Protein AF-A0A1G9J8Z7-F1 (afdb_monomer_lite)

Secondary structure (DSSP, 8-state):
-HHHHHHHHHHHHHHHHHHHHHHHHHHHHHTHHHHHHHHHHHHHHHHHHHHHHHS-TTT-HHHHHHHHHHHHHHHHHHHS---HHHHHHHHHHHHHHHHHHHTT-

InterPro domains:
  IPR000595 Cyclic nucleotide-binding domain [PS50042] (14-58)

Structure (mmCIF, N/CA/C/O backbone):
data_AF-A0A1G9J8Z7-F1
#
_entry.id   AF-A0A1G9J8Z7-F1
#
loop_
_atom_site.group_PDB
_atom_site.id
_atom_site.type_symbol
_atom_site.label_atom_id
_atom_site.label_alt_id
_atom_site.label_comp_id
_atom_site.label_asym_id
_atom_site.label_entity_id
_atom_site.label_seq_id
_atom_site.pdbx_PDB_ins_code
_atom_site.Cartn_x
_atom_site.Cartn_y
_atom_site.Cartn_z
_atom_site.occupancy
_atom_site.B_iso_or_equiv
_atom_site.auth_seq_id
_atom_site.auth_comp_id
_atom_site.auth_asym_id
_atom_site.auth_atom_id
_atom_site.pdbx_PDB_model_num
ATOM 1 N N . MET A 1 1 ? 33.738 12.717 -45.510 1.00 67.31 1 MET A N 1
ATOM 2 C CA . MET A 1 1 ? 33.813 12.103 -44.166 1.00 67.31 1 MET A CA 1
ATOM 3 C C . MET A 1 1 ? 32.684 12.571 -43.251 1.00 67.31 1 MET A C 1
ATOM 5 O O . MET A 1 1 ? 31.938 11.727 -42.786 1.00 67.31 1 MET A O 1
ATOM 9 N N . THR A 1 2 ? 32.467 13.876 -43.054 1.00 81.31 2 THR A N 1
ATOM 10 C CA . THR A 1 2 ? 31.444 14.420 -42.127 1.00 81.31 2 THR A CA 1
ATOM 11 C C . THR A 1 2 ? 30.009 13.951 -42.406 1.00 81.31 2 THR A C 1
ATOM 13 O O . THR A 1 2 ? 29.321 13.521 -41.490 1.00 81.31 2 THR A O 1
ATOM 16 N N . VAL A 1 3 ? 29.569 13.946 -43.671 1.00 85.12 3 VAL A N 1
ATOM 17 C CA . VAL A 1 3 ? 28.214 13.486 -44.053 1.00 85.12 3 VAL A CA 1
ATOM 18 C C . VAL A 1 3 ? 28.006 11.995 -43.762 1.00 85.12 3 VAL A C 1
ATOM 20 O O . VAL A 1 3 ? 26.937 11.598 -43.312 1.00 85.12 3 VAL A O 1
ATOM 23 N N . LEU A 1 4 ? 29.043 11.172 -43.942 1.00 89.25 4 LEU A N 1
ATOM 24 C CA . LEU A 1 4 ? 28.988 9.741 -43.633 1.00 89.25 4 LEU A CA 1
ATOM 25 C C . LEU A 1 4 ? 28.816 9.506 -42.125 1.00 89.25 4 LEU A C 1
ATOM 27 O O . LEU A 1 4 ? 27.997 8.684 -41.728 1.00 89.25 4 LEU A O 1
ATOM 31 N N . TYR A 1 5 ? 29.528 10.270 -41.290 1.00 90.81 5 TYR A N 1
ATOM 32 C CA . TYR A 1 5 ? 29.352 10.214 -39.837 1.00 90.81 5 TYR A CA 1
ATOM 33 C C . TYR A 1 5 ? 27.949 10.643 -39.406 1.00 90.81 5 TYR A C 1
ATOM 35 O O . TYR A 1 5 ? 27.380 10.016 -38.521 1.00 90.81 5 TYR A O 1
ATOM 43 N N . ILE A 1 6 ? 27.359 11.652 -40.054 1.00 90.62 6 ILE A N 1
ATOM 44 C CA . ILE A 1 6 ? 25.978 12.072 -39.772 1.00 90.62 6 ILE A CA 1
ATOM 45 C C . ILE A 1 6 ? 24.994 10.933 -40.077 1.00 90.62 6 ILE A C 1
ATOM 47 O O . ILE A 1 6 ? 24.128 10.640 -39.256 1.00 90.62 6 ILE A O 1
ATOM 51 N N . ILE A 1 7 ? 25.156 10.251 -41.216 1.00 91.44 7 ILE A N 1
ATOM 52 C CA . ILE A 1 7 ? 24.291 9.129 -41.611 1.00 91.44 7 ILE A CA 1
ATOM 53 C C . ILE A 1 7 ? 24.441 7.951 -40.638 1.00 91.44 7 ILE A C 1
ATOM 55 O O . ILE A 1 7 ? 23.441 7.411 -40.171 1.00 91.44 7 ILE A O 1
ATOM 59 N N . ILE A 1 8 ? 25.674 7.574 -40.286 1.00 92.38 8 ILE A N 1
ATOM 60 C CA . ILE A 1 8 ? 25.930 6.466 -39.353 1.00 92.38 8 ILE A CA 1
ATOM 61 C C . ILE A 1 8 ? 25.386 6.793 -37.957 1.00 92.38 8 ILE A C 1
ATOM 63 O O . ILE A 1 8 ? 24.709 5.958 -37.358 1.00 92.38 8 ILE A O 1
ATOM 67 N N . SER A 1 9 ? 25.606 8.011 -37.458 1.00 90.94 9 SER A N 1
ATOM 68 C CA . SER A 1 9 ? 25.058 8.456 -36.173 1.00 90.94 9 SER A CA 1
ATOM 69 C C . SER A 1 9 ? 23.531 8.448 -36.167 1.00 90.94 9 SER A C 1
ATOM 71 O O . SER A 1 9 ? 22.939 8.009 -35.187 1.00 90.94 9 SER A O 1
ATOM 73 N N . ALA A 1 10 ? 22.880 8.861 -37.259 1.00 91.56 10 ALA A N 1
ATOM 74 C CA . ALA A 1 10 ? 21.424 8.801 -37.376 1.00 91.56 10 ALA A CA 1
ATOM 75 C C . ALA A 1 10 ? 20.897 7.355 -37.335 1.00 91.56 10 ALA A C 1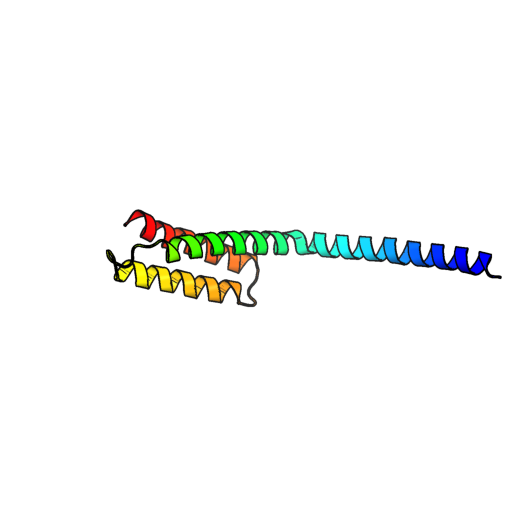
ATOM 77 O O . ALA A 1 10 ? 19.897 7.084 -36.672 1.00 91.56 10 ALA A O 1
ATOM 78 N N . ILE A 1 11 ? 21.591 6.415 -37.988 1.00 91.38 11 ILE A N 1
ATOM 79 C CA . ILE A 1 11 ? 21.236 4.987 -37.968 1.00 91.38 11 ILE A CA 1
ATOM 80 C C . ILE A 1 11 ? 21.397 4.405 -36.558 1.00 91.38 11 ILE A C 1
ATOM 82 O O . ILE A 1 11 ? 20.504 3.713 -36.070 1.00 91.38 11 ILE A O 1
ATOM 86 N N . LEU A 1 12 ? 22.505 4.704 -35.876 1.00 88.75 12 LEU A N 1
ATOM 87 C CA . LEU A 1 12 ? 22.730 4.243 -34.504 1.00 88.75 12 LEU A CA 1
ATOM 88 C C . LEU A 1 12 ? 21.689 4.824 -33.541 1.00 88.75 12 LEU A C 1
ATOM 90 O O . LEU A 1 12 ? 21.108 4.089 -32.745 1.00 88.75 12 LEU A O 1
ATOM 94 N N . PHE A 1 13 ? 21.395 6.117 -33.660 1.00 89.44 13 PHE A N 1
ATOM 95 C CA . PHE A 1 13 ? 20.388 6.788 -32.843 1.00 89.44 13 PHE A CA 1
ATOM 96 C C . PHE A 1 13 ? 18.988 6.200 -33.060 1.00 89.44 13 PHE A C 1
ATOM 98 O O . PHE A 1 13 ? 18.263 5.959 -32.096 1.00 89.44 13 PHE A O 1
ATOM 105 N N . TYR A 1 14 ? 18.636 5.875 -34.309 1.00 89.81 14 TYR A N 1
ATOM 106 C CA . TYR A 1 14 ? 17.394 5.175 -34.631 1.00 89.81 14 TYR A CA 1
ATOM 107 C C . TYR A 1 14 ? 17.285 3.833 -33.905 1.00 89.81 14 TYR A C 1
ATOM 109 O O . TYR A 1 14 ? 16.238 3.527 -33.337 1.00 89.81 14 TYR A O 1
ATOM 117 N N . PHE A 1 15 ? 18.356 3.040 -33.889 1.00 87.81 15 PHE A N 1
ATOM 118 C CA . PHE A 1 15 ? 18.347 1.751 -33.206 1.00 87.81 15 PHE A CA 1
ATOM 119 C C . PHE A 1 15 ? 18.257 1.889 -31.687 1.00 87.81 15 PHE A C 1
ATOM 121 O O . PHE A 1 15 ? 17.488 1.155 -31.071 1.00 87.81 15 PHE A O 1
ATOM 128 N N . VAL A 1 16 ? 18.969 2.852 -31.095 1.00 87.00 16 VAL A N 1
ATOM 129 C CA . VAL A 1 16 ? 18.890 3.136 -29.653 1.00 87.00 16 VAL A CA 1
ATOM 130 C C . VAL A 1 16 ? 17.473 3.539 -29.255 1.00 87.00 16 VAL A C 1
ATOM 132 O O . VAL A 1 16 ? 16.923 2.971 -28.318 1.00 87.00 16 VAL A O 1
ATOM 135 N N . ILE A 1 17 ? 16.845 4.458 -29.994 1.00 85.00 17 ILE A N 1
ATOM 136 C CA . ILE A 1 17 ? 15.458 4.863 -29.732 1.00 85.00 17 ILE A CA 1
ATOM 137 C C . ILE A 1 17 ? 14.509 3.683 -29.933 1.00 85.00 17 ILE A C 1
ATOM 139 O O . ILE A 1 17 ? 13.672 3.409 -29.079 1.00 85.00 17 ILE A O 1
ATOM 143 N N . ARG A 1 18 ? 14.625 2.968 -31.055 1.00 84.69 18 ARG A N 1
ATOM 144 C CA . ARG A 1 18 ? 13.683 1.904 -31.409 1.00 84.69 18 ARG A CA 1
ATOM 145 C C . ARG A 1 18 ? 13.724 0.744 -30.421 1.00 84.69 18 ARG A C 1
ATOM 147 O O . ARG A 1 18 ? 12.664 0.262 -30.034 1.00 84.69 18 ARG A O 1
ATOM 154 N N . TYR A 1 19 ? 14.913 0.292 -30.033 1.00 81.19 19 TYR A N 1
ATOM 155 C CA . TYR A 1 19 ? 15.051 -0.809 -29.081 1.00 81.19 19 TYR A CA 1
ATOM 156 C C . TYR A 1 19 ? 14.853 -0.345 -27.640 1.00 81.19 19 TYR A C 1
ATOM 158 O O . TYR A 1 19 ? 14.127 -1.006 -26.913 1.00 81.19 19 TYR A O 1
ATOM 166 N N . GLY A 1 20 ? 15.368 0.827 -27.258 1.00 77.56 20 GLY A N 1
ATOM 167 C CA . GLY A 1 20 ? 15.170 1.375 -25.915 1.00 77.56 20 GLY A CA 1
ATOM 168 C C . GLY A 1 20 ? 13.699 1.646 -25.588 1.00 77.56 20 GLY A C 1
ATOM 169 O O . GLY A 1 20 ? 13.231 1.264 -24.520 1.00 77.56 20 GLY A O 1
ATOM 170 N N . ILE A 1 21 ? 12.938 2.237 -26.519 1.00 79.12 21 ILE A N 1
ATOM 171 C CA . ILE A 1 21 ? 11.495 2.454 -26.326 1.00 79.12 21 ILE A CA 1
ATOM 172 C C . ILE A 1 21 ? 10.749 1.120 -26.310 1.00 79.12 21 ILE A C 1
ATOM 174 O O . ILE A 1 21 ? 9.880 0.929 -25.466 1.00 79.12 21 ILE A O 1
ATOM 178 N N . ARG A 1 22 ? 11.074 0.188 -27.216 1.00 73.12 22 ARG A N 1
ATOM 179 C CA . ARG A 1 22 ? 10.396 -1.112 -27.259 1.00 73.12 22 ARG A CA 1
ATOM 180 C C . ARG A 1 22 ? 10.629 -1.909 -25.979 1.00 73.12 22 ARG A C 1
ATOM 182 O O . ARG A 1 22 ? 9.669 -2.436 -25.434 1.00 73.12 22 ARG A O 1
ATOM 189 N N . ASP A 1 23 ? 11.863 -1.978 -25.501 1.00 75.44 23 ASP A N 1
ATOM 190 C CA . ASP A 1 23 ? 12.199 -2.742 -24.302 1.00 75.44 23 ASP A CA 1
ATOM 191 C C . ASP A 1 23 ? 11.592 -2.075 -23.055 1.00 75.44 23 ASP A C 1
ATOM 193 O O . ASP A 1 23 ? 10.982 -2.761 -22.239 1.00 75.44 23 ASP A O 1
ATOM 197 N N . GLY A 1 24 ? 11.605 -0.737 -22.976 1.00 70.69 24 GLY A N 1
ATOM 198 C CA . GLY A 1 24 ? 10.904 0.002 -21.922 1.00 70.69 24 GLY A CA 1
ATOM 199 C C . GLY A 1 24 ? 9.383 -0.202 -21.940 1.00 70.69 24 GLY A C 1
ATOM 200 O O . GLY A 1 24 ? 8.767 -0.366 -20.888 1.00 70.69 24 GLY A O 1
ATOM 201 N N . MET A 1 25 ? 8.756 -0.251 -23.120 1.00 69.31 25 MET A N 1
ATOM 202 C CA . MET A 1 25 ? 7.326 -0.560 -23.253 1.00 69.31 25 MET A CA 1
ATOM 203 C C . MET A 1 25 ? 7.014 -2.002 -22.846 1.00 69.31 25 MET A C 1
ATOM 205 O O . MET A 1 25 ? 6.030 -2.215 -22.148 1.00 69.31 25 MET A O 1
ATOM 209 N N . VAL A 1 26 ? 7.851 -2.972 -23.223 1.00 72.88 26 VAL A N 1
ATOM 210 C CA . VAL A 1 26 ? 7.679 -4.386 -22.849 1.00 72.88 26 VAL A CA 1
ATOM 211 C C . VAL A 1 26 ? 7.818 -4.577 -21.341 1.00 72.88 26 VAL A C 1
ATOM 213 O O . VAL A 1 26 ? 7.017 -5.290 -20.745 1.00 72.88 26 VAL A O 1
ATOM 216 N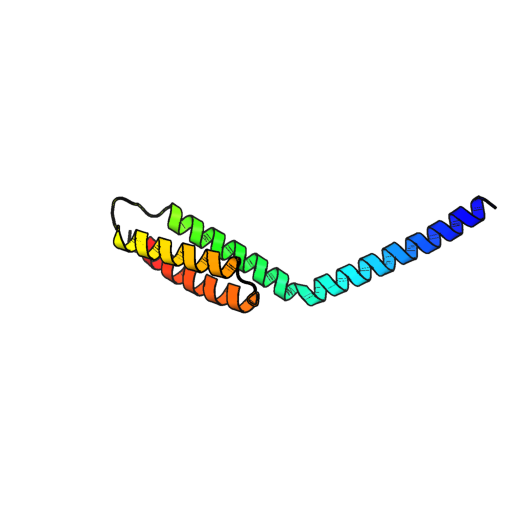 N . GLU A 1 27 ? 8.778 -3.913 -20.699 1.00 68.69 27 GLU A N 1
ATOM 217 C CA . GLU A 1 27 ? 8.931 -3.949 -19.242 1.00 68.69 27 GLU A CA 1
ATOM 218 C C . GLU A 1 27 ? 7.743 -3.283 -18.531 1.00 68.69 27 GLU A C 1
ATOM 220 O O . GLU A 1 27 ? 7.209 -3.824 -17.562 1.00 68.69 27 GLU A O 1
ATOM 225 N N . THR A 1 28 ? 7.258 -2.156 -19.058 1.00 65.06 28 THR A N 1
ATOM 226 C CA . THR A 1 28 ? 6.063 -1.479 -18.529 1.00 65.06 28 THR A CA 1
ATOM 227 C C . THR A 1 28 ? 4.810 -2.338 -18.701 1.00 65.06 28 THR A C 1
ATOM 229 O O . THR A 1 28 ? 3.962 -2.371 -17.815 1.00 65.06 28 THR A O 1
ATOM 232 N N . GLU A 1 29 ? 4.685 -3.051 -19.820 1.00 68.31 29 GLU A N 1
ATOM 233 C CA . GLU A 1 29 ? 3.565 -3.949 -20.101 1.00 68.31 29 GLU A CA 1
ATOM 234 C C . GLU A 1 29 ? 3.622 -5.208 -19.227 1.00 68.31 29 GLU A C 1
ATOM 236 O O . GLU A 1 29 ? 2.603 -5.600 -18.658 1.00 68.31 29 GLU A O 1
ATOM 241 N N . ALA A 1 30 ? 4.815 -5.768 -19.009 1.00 69.81 30 ALA A N 1
ATOM 242 C CA . ALA A 1 30 ? 5.040 -6.887 -18.096 1.00 69.81 30 ALA A CA 1
ATOM 243 C C . ALA A 1 30 ? 4.742 -6.527 -16.629 1.00 69.81 30 ALA A C 1
ATOM 245 O O . ALA A 1 30 ? 4.257 -7.370 -15.877 1.00 69.81 30 ALA A O 1
ATOM 246 N N . ASN A 1 31 ? 4.986 -5.276 -16.222 1.00 74.94 31 ASN A N 1
ATOM 247 C CA . ASN A 1 31 ? 4.718 -4.785 -14.865 1.00 74.94 31 ASN A CA 1
ATOM 248 C C . ASN A 1 31 ? 3.407 -3.993 -14.736 1.00 74.94 31 ASN A C 1
ATOM 250 O O . ASN A 1 31 ? 3.123 -3.433 -13.674 1.00 74.94 31 ASN A O 1
ATOM 254 N N . LYS A 1 32 ? 2.588 -3.941 -15.791 1.00 78.25 32 LYS A N 1
ATOM 255 C CA . LYS A 1 32 ? 1.373 -3.120 -15.845 1.00 78.25 32 LYS A CA 1
ATOM 256 C C . LYS A 1 32 ? 0.398 -3.460 -14.727 1.00 78.25 32 LYS A C 1
ATOM 258 O O . LYS A 1 32 ? -0.116 -2.558 -14.074 1.00 78.25 32 LYS A O 1
ATOM 263 N N . ASP A 1 33 ? 0.182 -4.745 -14.467 1.00 77.38 33 ASP A N 1
ATOM 264 C CA . ASP A 1 33 ? -0.713 -5.187 -13.396 1.00 77.38 33 ASP A CA 1
ATOM 265 C C . ASP A 1 33 ? -0.208 -4.740 -12.022 1.00 77.38 33 ASP A C 1
ATOM 267 O O . ASP A 1 33 ? -0.982 -4.219 -11.219 1.00 77.38 33 ASP A O 1
ATOM 271 N N . LYS A 1 34 ? 1.101 -4.861 -11.773 1.00 81.44 34 LYS A N 1
ATOM 272 C CA . LYS A 1 34 ? 1.733 -4.394 -10.533 1.00 81.44 34 LYS A CA 1
ATOM 273 C C . LYS A 1 34 ? 1.557 -2.885 -10.356 1.00 81.44 34 LYS A C 1
ATOM 275 O O . LYS A 1 34 ? 1.156 -2.433 -9.284 1.00 81.44 34 LYS A O 1
ATOM 280 N N . LEU A 1 35 ? 1.791 -2.111 -11.418 1.00 82.44 35 LEU A N 1
ATOM 281 C CA . LEU A 1 35 ? 1.609 -0.657 -11.423 1.00 82.44 35 LEU A CA 1
ATOM 282 C C . LEU A 1 35 ? 0.148 -0.263 -11.165 1.00 82.44 35 LEU A C 1
ATOM 284 O O . LEU A 1 35 ? -0.113 0.630 -10.363 1.00 82.44 35 LEU A O 1
ATOM 288 N N . ILE A 1 36 ? -0.809 -0.963 -11.783 1.00 85.50 36 ILE A N 1
ATOM 289 C CA . ILE A 1 36 ? -2.244 -0.740 -11.560 1.00 85.50 36 ILE A CA 1
ATOM 290 C C . ILE A 1 36 ? -2.616 -1.029 -10.101 1.00 85.50 36 ILE A C 1
ATOM 292 O O . ILE A 1 36 ? -3.349 -0.251 -9.491 1.00 85.50 36 ILE A O 1
ATOM 296 N N . HIS A 1 37 ? -2.131 -2.131 -9.525 1.00 85.69 37 HIS A N 1
ATOM 297 C CA . HIS A 1 37 ? -2.407 -2.471 -8.129 1.00 85.69 37 HIS A CA 1
ATOM 298 C C . HIS A 1 37 ? -1.778 -1.476 -7.149 1.00 85.69 37 HIS A C 1
ATOM 300 O O . HIS A 1 37 ? -2.434 -1.099 -6.177 1.00 85.69 37 HIS A O 1
ATOM 306 N N . MET A 1 38 ? -0.565 -0.988 -7.420 1.00 85.25 38 MET A N 1
ATOM 307 C CA . MET A 1 38 ? 0.065 0.075 -6.630 1.00 85.25 38 MET A CA 1
ATOM 308 C C . MET A 1 38 ? -0.716 1.388 -6.708 1.00 85.25 38 MET A C 1
ATOM 310 O O . MET A 1 38 ? -0.993 1.992 -5.676 1.00 85.25 38 MET A O 1
ATOM 314 N N . GLN A 1 39 ? -1.138 1.803 -7.906 1.00 88.31 39 GLN A N 1
ATOM 315 C CA . GLN A 1 39 ? -1.945 3.012 -8.066 1.00 88.31 39 GLN A CA 1
ATOM 316 C C . GLN A 1 39 ? -3.255 2.909 -7.276 1.00 88.31 39 GLN A C 1
ATOM 318 O O . GLN A 1 39 ? -3.558 3.780 -6.466 1.00 88.31 39 GLN A O 1
ATOM 323 N N . LYS A 1 40 ? -3.991 1.805 -7.441 1.00 91.00 40 LYS A N 1
ATOM 324 C CA . LYS A 1 40 ? -5.237 1.567 -6.700 1.00 91.00 40 LYS A CA 1
ATOM 325 C C . LYS A 1 40 ? -5.021 1.521 -5.185 1.00 91.00 40 LYS A C 1
ATOM 327 O O . LYS A 1 40 ? -5.877 1.972 -4.433 1.00 91.00 40 LYS A O 1
ATOM 332 N N . SER A 1 41 ? -3.895 0.973 -4.735 1.00 91.12 41 SER A N 1
ATOM 333 C CA . SER A 1 41 ? -3.515 0.949 -3.318 1.00 91.12 41 SER A CA 1
ATOM 334 C C . SER A 1 41 ? -3.293 2.360 -2.771 1.00 91.12 41 SER A C 1
ATOM 336 O O . SER A 1 41 ? -3.824 2.698 -1.716 1.00 91.12 41 SER A O 1
ATOM 338 N N . ASN A 1 42 ? -2.595 3.218 -3.516 1.00 91.69 42 ASN A N 1
ATOM 339 C CA . ASN A 1 42 ? -2.406 4.616 -3.129 1.00 91.69 42 ASN A CA 1
ATOM 340 C C . ASN A 1 42 ? -3.731 5.384 -3.065 1.00 91.69 42 ASN A C 1
ATOM 342 O O . ASN A 1 42 ? -3.945 6.139 -2.117 1.00 91.69 42 ASN A O 1
ATOM 346 N N . ASP A 1 43 ? -4.635 5.154 -4.020 1.00 93.94 43 ASP A N 1
ATOM 347 C CA . ASP A 1 43 ? -5.970 5.759 -4.000 1.00 93.94 43 ASP A CA 1
ATOM 348 C C . ASP A 1 43 ? -6.747 5.337 -2.738 1.00 93.94 43 ASP A C 1
ATOM 350 O O . ASP A 1 43 ? -7.325 6.177 -2.044 1.00 93.94 43 ASP A O 1
ATOM 354 N N . LEU A 1 44 ? -6.702 4.044 -2.381 1.00 94.56 44 LEU A N 1
ATOM 355 C CA . LEU A 1 44 ? -7.323 3.524 -1.157 1.00 94.56 44 LEU A CA 1
ATOM 356 C C . LEU A 1 44 ? -6.740 4.156 0.109 1.00 94.56 44 LEU A C 1
ATOM 358 O O . LEU A 1 44 ? -7.491 4.514 1.015 1.00 94.56 44 LEU A O 1
ATOM 362 N N . PHE A 1 45 ? -5.422 4.312 0.188 1.00 95.56 45 PHE A N 1
ATOM 363 C CA . PHE A 1 45 ? -4.796 4.948 1.342 1.00 95.56 45 PHE A CA 1
ATOM 364 C C . PHE A 1 45 ? -5.114 6.437 1.441 1.00 95.56 45 PHE A C 1
ATOM 366 O O . PHE A 1 45 ? -5.324 6.943 2.544 1.00 95.56 45 PHE A O 1
ATOM 373 N N . GLY A 1 46 ? -5.222 7.132 0.307 1.00 94.00 46 GLY A N 1
ATOM 374 C CA . GLY A 1 46 ? -5.720 8.503 0.265 1.00 94.00 46 GLY A CA 1
ATOM 375 C C . GLY A 1 46 ? -7.129 8.619 0.854 1.00 94.00 46 GLY A C 1
ATOM 376 O O . GLY A 1 46 ? -7.390 9.516 1.657 1.00 94.00 46 GLY A O 1
ATOM 377 N N . ASP A 1 47 ? -8.019 7.681 0.522 1.00 93.69 47 ASP A N 1
ATOM 378 C CA . ASP A 1 47 ? -9.365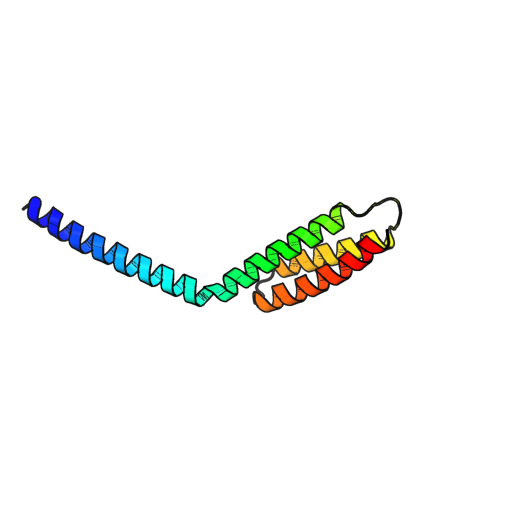 7.615 1.100 1.00 93.69 47 ASP A CA 1
ATOM 379 C C . ASP A 1 47 ? -9.347 7.311 2.609 1.00 93.69 47 ASP A C 1
ATOM 381 O O . ASP A 1 47 ? -10.020 8.004 3.371 1.00 93.69 47 ASP A O 1
ATOM 385 N N . ILE A 1 48 ? -8.555 6.328 3.060 1.00 93.31 48 ILE A N 1
ATOM 386 C CA . ILE A 1 48 ? -8.398 5.992 4.490 1.00 93.31 48 ILE A CA 1
ATOM 387 C C . ILE A 1 48 ? -7.891 7.206 5.272 1.00 93.31 48 ILE A C 1
ATOM 389 O O . ILE A 1 48 ? -8.451 7.562 6.308 1.00 93.31 48 ILE A O 1
ATOM 393 N N . SER A 1 49 ? -6.867 7.876 4.744 1.00 93.38 49 SER A N 1
ATOM 394 C CA . SER A 1 49 ? -6.298 9.091 5.330 1.00 93.38 49 SER A CA 1
ATOM 395 C C . SER A 1 49 ? -7.356 10.182 5.451 1.00 93.38 49 SER A C 1
ATOM 397 O O . SER A 1 49 ? -7.508 10.783 6.512 1.00 93.38 49 SER A O 1
ATOM 399 N N . ARG A 1 50 ? -8.131 10.416 4.384 1.00 93.94 50 ARG A N 1
ATOM 400 C CA . ARG A 1 50 ? -9.207 11.413 4.381 1.00 93.94 50 ARG A CA 1
ATOM 401 C C . ARG A 1 50 ? -10.234 11.125 5.473 1.00 93.94 50 ARG A C 1
ATOM 403 O O . ARG A 1 50 ? -10.605 12.048 6.190 1.00 93.94 50 ARG A O 1
ATOM 410 N N . ILE A 1 51 ? -10.671 9.873 5.606 1.00 90.88 51 ILE A N 1
ATOM 411 C CA . ILE A 1 51 ? -11.635 9.481 6.639 1.00 90.88 51 ILE A CA 1
ATOM 412 C C . ILE A 1 51 ? -11.037 9.737 8.026 1.00 90.88 51 ILE A C 1
ATOM 414 O O . ILE A 1 51 ? -11.628 10.472 8.812 1.00 90.88 51 ILE A O 1
ATOM 418 N N . TYR A 1 52 ? -9.832 9.224 8.298 1.00 90.81 52 TYR A N 1
ATOM 419 C CA . TYR A 1 52 ? -9.150 9.413 9.582 1.00 90.81 52 TYR A CA 1
ATOM 420 C C . TYR A 1 52 ? -9.022 10.892 9.981 1.00 90.81 52 TYR A C 1
ATOM 422 O O . TYR A 1 52 ? -9.328 11.257 11.116 1.00 90.81 52 TYR A O 1
ATOM 430 N N . PHE A 1 53 ? -8.603 11.762 9.059 1.00 90.06 53 PHE A N 1
ATOM 431 C CA . PHE A 1 53 ? -8.436 13.187 9.358 1.00 90.06 53 PHE A CA 1
ATOM 432 C C . PHE A 1 53 ? -9.759 13.948 9.508 1.00 90.06 53 PHE A C 1
ATOM 434 O O . PHE A 1 53 ? -9.777 14.981 10.178 1.00 90.06 53 PHE A O 1
ATOM 441 N N . ASN A 1 54 ? -10.852 13.443 8.932 1.00 89.81 54 ASN A N 1
ATOM 442 C CA . ASN A 1 54 ? -12.178 14.056 9.027 1.00 89.81 54 ASN A CA 1
ATOM 443 C C . ASN A 1 54 ? -12.985 13.590 10.251 1.00 89.81 54 ASN A C 1
ATOM 445 O O . ASN A 1 54 ? -14.005 14.203 10.567 1.00 89.81 54 ASN A O 1
ATOM 449 N N . LEU A 1 55 ? -12.538 12.548 10.959 1.00 86.12 55 LEU A N 1
ATOM 450 C CA . LEU A 1 55 ? -13.220 12.039 12.149 1.00 86.12 55 LEU A CA 1
ATOM 451 C C . LEU A 1 55 ? -13.300 13.109 13.266 1.00 86.12 55 LEU A C 1
ATOM 453 O O . LEU A 1 55 ? -12.278 13.686 13.662 1.00 86.12 55 LEU A O 1
ATOM 457 N N . PRO A 1 56 ? -14.494 13.368 13.839 1.00 80.94 56 PRO A N 1
ATOM 458 C CA . PRO A 1 56 ? -14.668 14.352 14.900 1.00 80.94 56 PRO A CA 1
ATOM 459 C C . PRO A 1 56 ? -14.012 13.884 16.205 1.00 80.94 56 PRO A C 1
ATOM 461 O O . PRO A 1 56 ? -14.511 13.004 16.907 1.00 80.94 56 PRO A O 1
ATOM 464 N N . ARG A 1 57 ? -12.917 14.550 16.586 1.00 77.00 57 ARG A N 1
ATOM 465 C CA . ARG A 1 57 ? -12.136 14.221 17.794 1.00 77.00 57 ARG A CA 1
ATOM 466 C C . ARG A 1 57 ? -12.896 14.375 19.114 1.00 77.00 57 ARG A C 1
ATOM 468 O O . ARG A 1 57 ? -12.455 13.853 20.127 1.00 77.00 57 ARG A O 1
ATOM 475 N N . SER A 1 58 ? -14.006 15.108 19.120 1.00 67.81 58 SER A N 1
ATOM 476 C CA . SER A 1 58 ? -14.754 15.454 20.333 1.00 67.81 58 SER A CA 1
ATOM 477 C C . SER A 1 58 ? -15.845 14.454 20.722 1.00 67.81 58 SER A C 1
ATOM 479 O O . SER A 1 58 ? -16.357 14.555 21.833 1.00 67.81 58 SER A O 1
ATOM 481 N N . LYS A 1 59 ? -16.239 13.532 19.829 1.00 63.72 59 LYS A N 1
ATOM 482 C CA . LYS A 1 59 ? -17.435 12.693 20.034 1.00 63.72 59 LYS A CA 1
ATOM 483 C C . LYS A 1 59 ? -17.163 11.213 20.290 1.00 63.72 59 LYS A C 1
ATOM 485 O O . LYS A 1 59 ? -17.972 10.601 20.973 1.00 63.72 59 LYS A O 1
ATOM 490 N N . ASN A 1 60 ? -16.058 10.648 19.798 1.00 70.12 60 ASN A N 1
ATOM 491 C CA . ASN A 1 60 ? -15.766 9.217 19.943 1.00 70.12 60 ASN A CA 1
ATOM 492 C C . ASN A 1 60 ? -14.254 8.944 20.009 1.00 70.12 60 ASN A C 1
ATOM 494 O O . ASN A 1 60 ? -13.631 8.600 19.007 1.00 70.12 60 ASN A O 1
ATOM 498 N N . GLU A 1 61 ? -13.665 9.061 21.203 1.00 82.12 61 GLU A N 1
ATOM 499 C CA . GLU A 1 61 ? -12.237 8.780 21.447 1.00 82.12 61 GLU A CA 1
ATOM 500 C C . GLU A 1 61 ? -11.853 7.349 21.035 1.00 82.12 61 GLU A C 1
ATOM 502 O O . GLU A 1 61 ? -10.851 7.146 20.357 1.00 82.12 61 GLU A O 1
ATOM 507 N N . LYS A 1 62 ? -12.726 6.371 21.311 1.00 84.88 62 LYS A N 1
ATOM 508 C CA . LYS A 1 62 ? -12.536 4.974 20.896 1.00 84.88 62 LYS A CA 1
ATOM 509 C C . LYS A 1 62 ? -12.493 4.804 19.370 1.00 84.88 62 LYS A C 1
ATOM 511 O O . LYS A 1 62 ? -11.619 4.109 18.862 1.00 84.88 62 LYS A O 1
ATOM 516 N N . ASN A 1 63 ? -13.396 5.459 18.635 1.00 85.12 63 ASN A N 1
ATOM 517 C CA . ASN A 1 63 ? -13.400 5.391 17.168 1.00 85.12 63 ASN A CA 1
ATOM 518 C C . ASN A 1 63 ? -12.182 6.113 16.585 1.00 85.12 63 ASN A C 1
ATOM 520 O O . ASN A 1 63 ? -11.663 5.696 15.555 1.00 85.12 63 ASN A O 1
ATOM 524 N N . LEU A 1 64 ? -11.707 7.177 17.241 1.00 88.44 64 LEU A N 1
ATOM 525 C CA . LEU A 1 64 ? -10.497 7.886 16.837 1.00 88.44 64 LEU A CA 1
ATOM 526 C C . LEU A 1 64 ? -9.243 7.019 17.016 1.00 88.44 64 LEU A C 1
ATOM 528 O O . LEU A 1 64 ? -8.407 6.981 16.116 1.00 88.44 64 LEU A O 1
ATOM 532 N N . GLU A 1 65 ? -9.112 6.308 18.139 1.00 90.81 65 GLU A N 1
ATOM 533 C CA . GLU A 1 65 ? -8.012 5.360 18.362 1.00 90.81 65 GLU A CA 1
ATOM 534 C C . GLU A 1 65 ? -8.036 4.209 17.351 1.00 90.81 65 GLU A C 1
ATOM 536 O O . GLU A 1 65 ? -7.002 3.850 16.786 1.00 90.81 65 GLU A O 1
ATOM 541 N N . GLU A 1 66 ? -9.217 3.654 17.078 1.00 91.31 66 GLU A N 1
ATOM 542 C CA . GLU A 1 66 ? -9.379 2.553 16.130 1.00 91.31 66 GLU A CA 1
ATOM 543 C C . GLU A 1 66 ? -9.104 3.006 14.686 1.00 91.31 66 GLU A C 1
ATOM 545 O O . GLU A 1 66 ? -8.385 2.331 13.949 1.00 91.31 66 GLU A O 1
ATOM 550 N N . ALA A 1 67 ? -9.567 4.199 14.305 1.00 91.31 67 ALA A N 1
ATOM 551 C CA . ALA A 1 67 ? -9.256 4.810 13.017 1.00 91.31 67 ALA A CA 1
ATOM 552 C C . ALA A 1 67 ? -7.764 5.135 12.868 1.00 91.31 67 ALA A C 1
ATOM 554 O O . ALA A 1 67 ? -7.201 4.910 11.796 1.00 91.31 67 ALA A O 1
ATOM 555 N N . LYS A 1 68 ? -7.106 5.608 13.936 1.00 93.69 68 LYS A N 1
ATOM 556 C CA . LYS A 1 68 ? -5.656 5.833 13.946 1.00 93.69 68 LYS A CA 1
ATOM 557 C C . LYS A 1 68 ? -4.904 4.530 13.708 1.00 93.69 68 LYS A C 1
ATOM 559 O O . LYS A 1 68 ? -4.019 4.493 12.864 1.00 93.69 68 LYS A O 1
ATOM 564 N N . LYS A 1 69 ? -5.289 3.456 14.400 1.00 95.06 69 LYS A N 1
ATOM 565 C CA . LYS A 1 69 ? -4.676 2.141 14.204 1.00 95.06 69 LYS A CA 1
ATOM 566 C C . LYS A 1 69 ? -4.837 1.657 12.763 1.00 95.06 69 LYS A C 1
ATOM 568 O O . LYS A 1 69 ? -3.877 1.190 12.171 1.00 95.06 69 LYS A O 1
ATOM 573 N N . ILE A 1 70 ? -6.025 1.820 12.177 1.00 94.50 70 ILE A N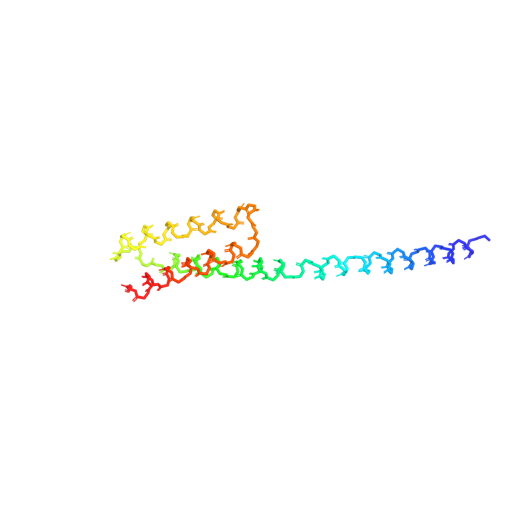 1
ATOM 574 C CA . ILE A 1 70 ? -6.260 1.462 10.771 1.00 94.50 70 ILE A CA 1
ATOM 575 C C . ILE A 1 70 ? -5.391 2.306 9.829 1.00 94.50 70 ILE A C 1
ATOM 577 O O . ILE A 1 70 ? -4.876 1.777 8.843 1.00 94.50 70 ILE A O 1
ATOM 581 N N . TYR A 1 71 ? -5.227 3.600 10.109 1.00 95.06 71 TYR A N 1
ATOM 582 C CA . TYR A 1 71 ? -4.347 4.480 9.343 1.00 95.06 71 TYR A CA 1
ATOM 583 C C . TYR A 1 71 ? -2.879 4.039 9.440 1.00 95.06 71 TYR A C 1
ATOM 585 O O . TYR A 1 71 ? -2.249 3.857 8.399 1.00 95.06 71 TYR A O 1
ATOM 593 N N . ASP A 1 72 ? -2.368 3.808 10.652 1.00 96.25 72 ASP A N 1
ATOM 594 C CA . ASP A 1 72 ? -0.986 3.381 10.897 1.00 96.25 72 ASP A CA 1
ATOM 595 C C . ASP A 1 72 ? -0.715 2.013 10.232 1.00 96.25 72 ASP A C 1
ATOM 597 O O . ASP A 1 72 ? 0.221 1.891 9.446 1.00 96.25 72 ASP A O 1
ATOM 601 N N . ASP A 1 73 ? -1.611 1.030 10.407 1.00 95.38 73 ASP A N 1
ATOM 602 C CA . ASP A 1 73 ? -1.528 -0.286 9.748 1.00 95.38 73 ASP A CA 1
ATOM 603 C C . ASP A 1 73 ? -1.506 -0.156 8.209 1.00 95.38 73 ASP A C 1
ATOM 605 O O . ASP A 1 73 ? -0.847 -0.921 7.503 1.00 95.38 73 ASP A O 1
ATOM 609 N N . SER A 1 74 ? -2.256 0.805 7.660 1.00 94.50 74 SER A N 1
ATOM 610 C CA . SER A 1 74 ? -2.319 1.049 6.212 1.00 94.50 74 SER A CA 1
ATOM 611 C C . SER A 1 74 ? -1.062 1.741 5.685 1.00 94.50 74 SER A C 1
ATOM 613 O O . SER A 1 74 ? -0.626 1.444 4.571 1.00 94.50 74 SER A O 1
ATOM 615 N N . LEU A 1 75 ? -0.474 2.640 6.479 1.00 93.69 75 LEU A N 1
ATOM 616 C CA . LEU A 1 75 ? 0.791 3.296 6.170 1.00 93.69 75 LEU A CA 1
ATOM 617 C C . LEU A 1 75 ? 1.931 2.274 6.156 1.00 93.69 75 LEU A C 1
ATOM 619 O O . LEU A 1 75 ? 2.671 2.208 5.175 1.00 93.69 75 LEU A O 1
ATOM 623 N N . ASP A 1 76 ? 2.013 1.430 7.185 1.00 95.50 76 ASP A N 1
ATOM 624 C CA . ASP A 1 76 ? 2.998 0.350 7.264 1.00 95.50 76 ASP A CA 1
ATOM 625 C C . ASP A 1 76 ? 2.867 -0.605 6.072 1.00 95.50 76 ASP A C 1
ATOM 627 O O . ASP A 1 76 ? 3.868 -0.994 5.470 1.00 95.50 76 ASP A O 1
ATOM 631 N N . MET A 1 77 ? 1.636 -0.933 5.661 1.00 92.81 77 MET A N 1
ATOM 632 C CA . MET A 1 77 ? 1.409 -1.794 4.499 1.00 92.81 77 MET A CA 1
ATOM 633 C C . MET A 1 77 ? 1.899 -1.159 3.190 1.00 92.81 77 MET A C 1
ATOM 635 O O . MET A 1 77 ? 2.483 -1.858 2.364 1.00 92.81 77 MET A O 1
ATOM 639 N N . ILE A 1 78 ? 1.707 0.147 2.984 1.00 90.12 78 ILE A N 1
ATOM 640 C CA . ILE A 1 78 ? 2.212 0.843 1.786 1.00 90.12 78 ILE A CA 1
ATOM 641 C C . ILE A 1 78 ? 3.731 0.954 1.774 1.00 90.12 78 ILE A C 1
ATOM 643 O O . ILE A 1 78 ? 4.338 0.886 0.707 1.00 90.12 78 ILE A O 1
ATOM 647 N N . LEU A 1 79 ? 4.338 1.138 2.945 1.00 91.06 79 LEU A N 1
ATOM 648 C CA . LEU A 1 79 ? 5.789 1.214 3.089 1.00 91.06 79 LEU A CA 1
ATOM 649 C C . LEU A 1 79 ? 6.458 -0.167 3.076 1.00 91.06 79 LEU A C 1
ATOM 651 O O . LEU A 1 79 ? 7.682 -0.249 2.996 1.00 91.06 79 LEU A O 1
ATOM 655 N N . SER A 1 80 ? 5.675 -1.245 3.153 1.00 89.81 80 SER A N 1
ATOM 656 C CA . SER A 1 80 ? 6.185 -2.611 3.125 1.00 89.81 80 SER A CA 1
ATOM 657 C C . SER A 1 80 ? 6.675 -3.028 1.735 1.00 89.81 80 SER A C 1
ATOM 659 O O . SER A 1 80 ? 6.189 -2.568 0.704 1.00 89.81 80 SER A O 1
ATOM 661 N N . GLU A 1 81 ? 7.599 -3.987 1.704 1.00 89.00 81 GLU A N 1
ATOM 662 C CA . GLU A 1 81 ? 8.086 -4.615 0.468 1.00 89.00 81 GLU A CA 1
ATOM 663 C C . GLU A 1 81 ? 7.170 -5.759 -0.025 1.00 89.00 81 GLU A C 1
ATOM 665 O O . GLU A 1 81 ? 7.588 -6.607 -0.814 1.00 89.00 81 GLU A O 1
ATOM 670 N N . ASN A 1 82 ? 5.918 -5.809 0.447 1.00 89.00 82 ASN A N 1
ATOM 671 C CA . ASN A 1 82 ? 4.953 -6.847 0.080 1.00 89.00 82 ASN A CA 1
ATOM 672 C C . ASN A 1 82 ? 4.502 -6.737 -1.387 1.00 89.00 82 ASN A C 1
ATOM 674 O O . ASN A 1 82 ? 4.647 -5.701 -2.044 1.00 89.00 82 ASN A O 1
ATOM 678 N N . ASP A 1 83 ? 3.903 -7.811 -1.912 1.00 87.50 83 ASP A N 1
ATOM 679 C CA . ASP A 1 83 ? 3.349 -7.779 -3.263 1.00 87.50 83 ASP A CA 1
ATOM 680 C C . ASP A 1 83 ? 2.207 -6.757 -3.373 1.00 87.50 83 ASP A C 1
ATOM 682 O O . ASP A 1 83 ? 1.353 -6.625 -2.493 1.00 87.50 83 ASP A O 1
ATOM 686 N N . SER A 1 84 ? 2.160 -6.057 -4.507 1.00 83.75 84 SER A N 1
ATOM 687 C CA . SER A 1 84 ? 1.145 -5.040 -4.804 1.00 83.75 84 SER A CA 1
ATOM 688 C C . SER A 1 84 ? -0.300 -5.534 -4.641 1.00 83.75 84 SER A C 1
ATOM 690 O O . SER A 1 84 ? -1.176 -4.751 -4.273 1.00 83.75 84 SER A O 1
ATOM 692 N N . LYS A 1 85 ? -0.567 -6.823 -4.891 1.00 87.69 85 LYS A N 1
ATOM 693 C CA . LYS A 1 85 ? -1.892 -7.432 -4.720 1.00 87.69 85 LYS A CA 1
ATOM 694 C C . LYS A 1 85 ? -2.244 -7.619 -3.252 1.00 87.69 85 LYS A C 1
ATOM 696 O O . LYS A 1 85 ? -3.387 -7.362 -2.875 1.00 87.69 85 LYS A O 1
ATOM 701 N N . ASP A 1 86 ? -1.277 -8.022 -2.438 1.00 89.12 86 ASP A N 1
ATOM 702 C CA . ASP A 1 86 ? -1.469 -8.205 -1.000 1.00 89.12 86 ASP A CA 1
ATOM 703 C C . ASP A 1 86 ? -1.693 -6.856 -0.317 1.00 89.12 86 ASP A C 1
ATOM 705 O O . ASP A 1 86 ? -2.632 -6.710 0.469 1.00 89.12 86 ASP A O 1
ATOM 709 N N . ILE A 1 87 ? -0.9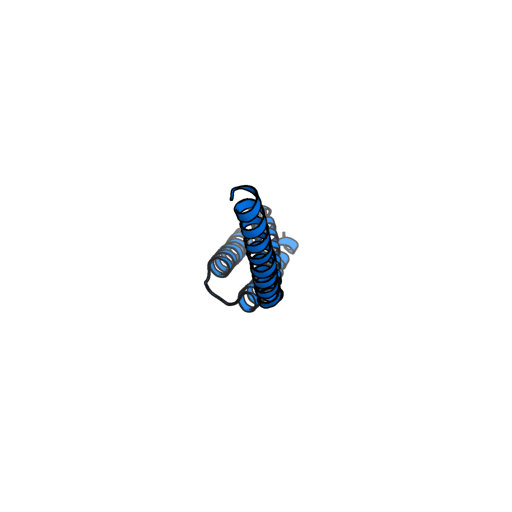05 -5.842 -0.697 1.00 90.56 87 ILE A N 1
ATOM 710 C CA . ILE A 1 87 ? -1.094 -4.454 -0.251 1.00 90.56 87 ILE A CA 1
ATOM 711 C C . ILE A 1 87 ? -2.507 -3.984 -0.606 1.00 90.56 87 ILE A C 1
ATOM 713 O O . ILE A 1 87 ? -3.255 -3.545 0.270 1.00 90.56 87 ILE A O 1
ATOM 717 N N . PHE A 1 88 ? -2.920 -4.158 -1.864 1.00 90.88 88 PHE A N 1
ATOM 718 C CA . PHE A 1 88 ? -4.255 -3.774 -2.318 1.00 90.88 88 PHE A CA 1
ATOM 719 C C . PHE A 1 88 ? -5.374 -4.472 -1.525 1.00 90.88 88 PHE A C 1
ATOM 721 O O . PHE A 1 88 ? -6.354 -3.834 -1.126 1.00 90.88 88 PHE A O 1
ATOM 728 N N . ALA A 1 89 ? -5.236 -5.773 -1.258 1.00 92.75 89 ALA A N 1
ATOM 729 C CA . ALA A 1 89 ? -6.227 -6.548 -0.519 1.00 92.75 89 ALA A CA 1
ATOM 730 C C . ALA A 1 89 ? -6.360 -6.091 0.944 1.00 92.75 89 ALA A C 1
ATOM 732 O O . ALA A 1 89 ? -7.478 -5.967 1.453 1.00 92.75 89 ALA A O 1
ATOM 733 N N . VAL A 1 90 ? -5.241 -5.818 1.622 1.00 93.88 90 VAL A N 1
ATOM 734 C CA . VAL A 1 90 ? -5.244 -5.318 3.006 1.00 93.88 90 VAL A CA 1
ATOM 735 C C . VAL A 1 90 ? -5.842 -3.916 3.075 1.00 93.88 90 VAL A C 1
ATOM 737 O O . VAL A 1 90 ? -6.730 -3.678 3.895 1.00 93.88 90 VAL A O 1
ATOM 740 N N . LEU A 1 91 ? -5.442 -3.013 2.177 1.00 93.94 91 LEU A N 1
ATOM 741 C CA . LEU A 1 91 ? -5.977 -1.651 2.138 1.00 93.94 91 LEU A CA 1
ATOM 742 C C . LEU A 1 91 ? -7.474 -1.620 1.827 1.00 93.94 91 LEU A C 1
ATOM 744 O O . LEU A 1 91 ? -8.198 -0.811 2.400 1.00 93.94 91 LEU A O 1
ATOM 748 N N . THR A 1 92 ? -7.967 -2.531 0.985 1.00 94.25 92 THR A N 1
ATOM 749 C CA . THR A 1 92 ? -9.410 -2.652 0.716 1.00 94.25 92 THR A CA 1
ATOM 750 C C . THR A 1 92 ? -10.170 -2.985 2.003 1.00 94.25 92 THR A C 1
ATOM 752 O O . THR A 1 92 ? -11.127 -2.295 2.351 1.00 94.25 92 THR A O 1
ATOM 755 N N . LYS A 1 93 ? -9.689 -3.967 2.779 1.00 95.50 93 LYS A N 1
ATOM 756 C CA . LYS A 1 93 ? -10.287 -4.322 4.079 1.00 95.50 93 LYS A CA 1
ATOM 757 C C . LYS A 1 93 ? -10.202 -3.175 5.087 1.00 95.50 93 LYS A C 1
ATOM 759 O O . LYS A 1 93 ? -11.138 -2.948 5.848 1.00 95.50 93 LYS A O 1
ATOM 764 N N . ASN A 1 94 ? -9.086 -2.454 5.115 1.00 94.88 94 ASN A N 1
ATOM 765 C CA . ASN A 1 94 ? -8.901 -1.324 6.022 1.00 94.88 94 ASN A CA 1
ATOM 766 C C . ASN A 1 94 ? -9.823 -0.150 5.668 1.00 94.88 94 ASN A C 1
ATOM 768 O O . ASN A 1 94 ? -10.419 0.442 6.568 1.00 94.88 94 ASN A O 1
ATOM 772 N N . LYS A 1 95 ? -10.032 0.121 4.373 1.00 93.88 95 LYS A N 1
ATOM 773 C CA . LYS A 1 95 ? -11.026 1.092 3.902 1.00 93.88 95 LYS A CA 1
ATOM 774 C C . LYS A 1 95 ? -12.435 0.729 4.368 1.00 93.88 95 LYS A C 1
ATOM 776 O O . LYS A 1 95 ? -13.153 1.602 4.852 1.00 93.88 95 LYS A O 1
ATOM 781 N N . GLU A 1 96 ? -12.834 -0.534 4.247 1.00 93.69 96 GLU A N 1
ATOM 782 C CA . GLU A 1 96 ? -14.145 -0.989 4.728 1.00 93.69 96 GLU A CA 1
ATOM 783 C C . GLU A 1 96 ? -14.294 -0.762 6.237 1.00 93.69 96 GLU A C 1
ATOM 785 O O . GLU A 1 96 ? -15.273 -0.158 6.671 1.00 93.69 96 GLU A O 1
ATOM 790 N N . LYS A 1 97 ? -13.290 -1.158 7.032 1.00 93.00 97 LYS A N 1
ATOM 791 C CA . LYS A 1 97 ? -13.298 -0.970 8.492 1.00 93.00 97 LYS A CA 1
ATOM 792 C C . LYS A 1 97 ? -13.422 0.498 8.893 1.00 93.00 97 LYS A C 1
ATOM 794 O O . LYS A 1 97 ? -14.274 0.828 9.712 1.00 93.00 97 LYS A O 1
ATOM 799 N N . ILE A 1 98 ? -12.604 1.384 8.320 1.00 91.06 98 ILE A N 1
ATOM 800 C CA . ILE A 1 98 ? -12.618 2.801 8.711 1.00 91.06 98 ILE A CA 1
ATOM 801 C C . ILE A 1 98 ? -13.895 3.513 8.240 1.00 91.06 98 ILE A C 1
ATOM 803 O O . ILE A 1 98 ? -14.383 4.409 8.921 1.00 91.06 98 ILE A O 1
ATOM 807 N N . SER A 1 99 ? -14.498 3.063 7.134 1.00 89.25 99 SER A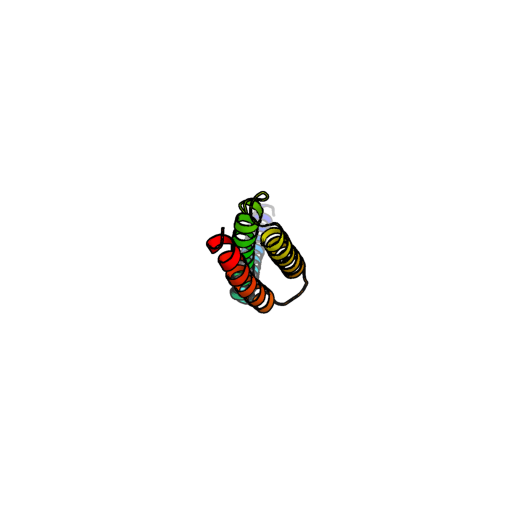 N 1
ATOM 808 C CA . SER A 1 99 ? -15.790 3.585 6.664 1.00 89.25 99 SER A CA 1
ATOM 809 C C . SER A 1 99 ? -16.935 3.250 7.626 1.00 89.25 99 SER A C 1
ATOM 811 O O . SER A 1 99 ? -17.884 4.020 7.745 1.00 89.25 99 SER A O 1
ATOM 813 N N . VAL A 1 100 ? -16.873 2.120 8.340 1.00 89.69 100 VAL A N 1
ATOM 814 C CA . VAL A 1 100 ? -17.862 1.803 9.388 1.00 89.69 100 VAL A CA 1
ATOM 815 C C . VAL A 1 100 ? -17.767 2.803 10.541 1.00 89.69 100 VAL A C 1
ATOM 817 O O . VAL A 1 100 ? -18.801 3.229 11.048 1.00 89.69 100 VAL A O 1
ATOM 820 N N . LEU A 1 101 ? -16.553 3.219 10.913 1.00 84.38 101 LEU A N 1
ATOM 821 C CA . LEU A 1 101 ? -16.329 4.204 11.977 1.00 84.38 101 LEU A CA 1
ATOM 822 C C . LEU A 1 101 ? -16.818 5.604 11.584 1.00 84.38 101 LEU A C 1
ATOM 824 O O . LEU A 1 101 ? -17.319 6.335 12.435 1.00 84.38 101 LEU A O 1
ATOM 828 N N . ASP A 1 102 ? -16.699 5.962 10.303 1.00 79.06 102 ASP A N 1
ATOM 829 C CA . ASP A 1 102 ? -17.212 7.221 9.752 1.00 79.06 102 ASP A CA 1
ATOM 830 C C . ASP A 1 102 ? -18.746 7.286 9.806 1.00 79.06 102 ASP A C 1
ATOM 832 O O . ASP A 1 102 ? -19.313 8.258 10.293 1.00 79.06 102 ASP A O 1
ATOM 836 N N . ASN A 1 103 ? -19.422 6.199 9.416 1.00 75.50 103 ASN A N 1
ATOM 837 C CA . ASN A 1 103 ? -20.888 6.091 9.435 1.00 75.50 103 ASN A CA 1
ATOM 838 C C . ASN A 1 103 ? -21.504 6.014 10.849 1.00 75.50 103 ASN A C 1
ATOM 840 O O . ASN A 1 103 ? -22.727 6.036 10.985 1.00 75.50 103 ASN A O 1
ATOM 844 N N . GLN A 1 104 ? -20.684 5.859 11.892 1.00 63.03 104 GLN A N 1
ATOM 845 C CA . GLN A 1 104 ? -21.110 5.792 13.296 1.00 63.03 104 GLN A CA 1
ATOM 846 C C . GLN A 1 104 ? -20.963 7.129 14.047 1.00 63.03 104 GLN A C 1
ATOM 848 O O . GLN A 1 104 ? -21.310 7.194 15.230 1.00 63.03 104 GLN A O 1
ATOM 853 N N . ASN A 1 105 ? -20.444 8.175 13.392 1.00 53.84 105 ASN A N 1
ATOM 854 C CA . ASN A 1 105 ? -20.336 9.536 13.939 1.00 53.84 105 ASN A CA 1
ATOM 855 C C . ASN A 1 105 ? -21.513 10.433 13.546 1.00 53.84 105 ASN A C 1
ATOM 857 O O . ASN A 1 105 ? -21.769 11.393 14.317 1.00 53.84 105 ASN A O 1
#

pLDDT: mean 85.99, std 9.03, range [53.84, 96.25]

Foldseek 3Di:
DVVVVVVVVVVVVVVCCVVVVVVVVVVCVVCVVQVVLLVLLVVLLVLLVVLLVPDDCPPCVPLNVVSVVLNVVLVCLNVDPDGSVVNSVSSVVSSVVSVVSSVVD

Sequence (105 aa):
MTVLYIIISAILFYFVIRYGIRDGMVETEANKDKLIHMQKSNDLFGDISRIYFNLPRSKNEKNLEEAKKIYDDSLDMILSENDSKDIFAVLTKNKEKISVLDNQN

Radius of gyration: 23.69 Å; chains: 1; bounding box: 55×24×66 Å

Organism: NCBI:txid576118